Protein AF-A0A966IRT0-F1 (afdb_monomer_lite)

Radius of gyration: 33.24 Å; chains: 1; bounding box: 56×67×76 Å

Structure (mmCIF, N/CA/C/O backbone):
data_AF-A0A966IRT0-F1
#
_entry.id   AF-A0A966IRT0-F1
#
loop_
_atom_site.group_PDB
_atom_site.id
_atom_site.type_symbol
_atom_site.label_atom_id
_atom_site.label_alt_id
_atom_site.label_comp_id
_atom_site.label_asym_id
_atom_site.label_entity_id
_atom_site.label_seq_id
_atom_site.pdbx_PDB_ins_code
_atom_site.Cartn_x
_atom_site.Cartn_y
_atom_site.Cartn_z
_atom_site.occupancy
_atom_site.B_iso_or_equiv
_atom_site.auth_seq_id
_atom_site.auth_comp_id
_atom_site.auth_asym_id
_atom_site.auth_atom_id
_atom_site.pdbx_PDB_model_num
ATOM 1 N N . MET A 1 1 ? 12.323 26.004 -47.958 1.00 37.50 1 MET A N 1
ATOM 2 C CA . MET A 1 1 ? 13.346 26.016 -49.030 1.00 37.50 1 MET A CA 1
ATOM 3 C C . MET A 1 1 ? 14.058 27.358 -48.981 1.00 37.50 1 MET A C 1
ATOM 5 O O . MET A 1 1 ? 13.419 28.366 -49.245 1.00 37.50 1 MET A O 1
ATOM 9 N N . VAL A 1 2 ? 15.330 27.393 -48.577 1.00 47.44 2 VAL A N 1
ATOM 10 C CA . VAL A 1 2 ? 16.131 28.631 -48.581 1.00 47.44 2 VAL A CA 1
ATOM 11 C C . VAL A 1 2 ? 16.588 28.881 -50.020 1.00 47.44 2 VAL A C 1
ATOM 13 O O . VAL A 1 2 ? 17.209 28.005 -50.624 1.00 47.44 2 VAL A O 1
ATOM 16 N N . ARG A 1 3 ? 16.223 30.027 -50.604 1.00 49.53 3 ARG A N 1
ATOM 17 C CA . ARG A 1 3 ? 16.639 30.403 -51.964 1.00 49.53 3 ARG A CA 1
ATOM 18 C C . ARG A 1 3 ? 18.145 30.689 -51.944 1.00 49.53 3 ARG A C 1
ATOM 20 O O . ARG A 1 3 ? 18.577 31.570 -51.214 1.00 49.53 3 ARG A O 1
ATOM 27 N N . LYS A 1 4 ? 18.936 29.944 -52.724 1.00 58.81 4 LYS A N 1
ATOM 28 C CA . LYS A 1 4 ? 20.367 30.225 -52.926 1.00 58.81 4 LYS A CA 1
ATOM 29 C C . LYS A 1 4 ? 20.490 31.476 -53.800 1.00 58.81 4 LYS A C 1
ATOM 31 O O . LYS A 1 4 ? 20.266 31.386 -55.007 1.00 58.81 4 LYS A O 1
ATOM 36 N N . GLN A 1 5 ? 20.780 32.632 -53.210 1.00 61.88 5 GLN A N 1
ATOM 37 C CA . GLN A 1 5 ? 21.198 33.802 -53.982 1.00 61.88 5 GLN A CA 1
ATOM 38 C C . GLN A 1 5 ? 22.624 33.555 -54.490 1.00 61.88 5 GLN A C 1
ATOM 40 O O . GLN A 1 5 ? 23.482 33.087 -53.748 1.00 61.88 5 GLN A O 1
ATOM 45 N N . ARG A 1 6 ? 22.851 33.774 -55.788 1.00 63.75 6 ARG A N 1
ATOM 46 C CA . ARG A 1 6 ? 24.189 33.699 -56.386 1.00 63.75 6 ARG A CA 1
ATOM 47 C C . ARG A 1 6 ? 24.884 35.032 -56.134 1.00 63.75 6 ARG A C 1
ATOM 49 O O . ARG A 1 6 ? 24.258 36.066 -56.356 1.00 63.75 6 ARG A O 1
ATOM 56 N N . LEU A 1 7 ? 26.138 34.998 -55.690 1.00 72.00 7 LEU A N 1
ATOM 57 C CA . LEU A 1 7 ? 26.935 36.214 -55.544 1.00 72.00 7 LEU A CA 1
ATOM 58 C C . LEU A 1 7 ? 27.159 36.877 -56.906 1.00 72.00 7 LEU A C 1
ATOM 60 O O . LEU A 1 7 ? 27.320 36.199 -57.926 1.00 72.00 7 LEU A O 1
ATOM 64 N N . GLY A 1 8 ? 27.136 38.210 -56.913 1.00 77.25 8 GLY A N 1
ATOM 65 C CA . GLY A 1 8 ? 27.490 38.998 -58.084 1.00 77.25 8 GLY A CA 1
ATOM 66 C C . GLY A 1 8 ? 28.974 38.840 -58.417 1.00 77.25 8 GLY A C 1
ATOM 67 O O . GLY A 1 8 ? 29.803 38.617 -57.536 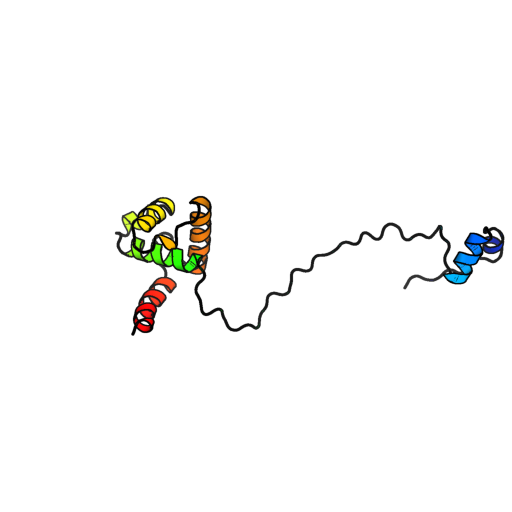1.00 77.25 8 GLY A O 1
ATOM 68 N N . LEU A 1 9 ? 29.324 38.976 -59.699 1.00 76.31 9 LEU A N 1
ATOM 69 C CA . LEU A 1 9 ? 30.706 38.825 -60.175 1.00 76.31 9 LEU A CA 1
ATOM 70 C C . LEU A 1 9 ? 31.676 39.795 -59.476 1.00 76.31 9 LEU A C 1
ATOM 72 O O . LEU A 1 9 ? 32.799 39.416 -59.159 1.00 76.31 9 LEU A O 1
ATOM 76 N N . MET A 1 10 ? 31.232 41.030 -59.224 1.00 79.44 10 MET A N 1
ATOM 77 C CA . MET A 1 10 ? 32.061 42.059 -58.589 1.00 79.44 10 MET A CA 1
ATOM 78 C C . MET A 1 10 ? 32.373 41.705 -57.135 1.00 79.44 10 MET A C 1
ATOM 80 O O . MET A 1 10 ? 33.522 41.805 -56.719 1.00 79.44 10 MET A O 1
ATOM 84 N N . ASP A 1 11 ? 31.380 41.204 -56.401 1.00 75.94 11 ASP A N 1
ATOM 85 C CA . ASP A 1 11 ? 31.546 40.798 -55.005 1.00 75.94 11 ASP A CA 1
ATOM 86 C C . ASP A 1 11 ? 32.477 39.589 -54.885 1.00 75.94 11 ASP A C 1
ATOM 88 O O . ASP A 1 11 ? 33.292 39.528 -53.973 1.00 75.94 11 ASP A O 1
ATOM 92 N N . TYR A 1 12 ? 32.423 38.657 -55.842 1.00 77.12 12 TYR A N 1
ATOM 93 C CA . TYR A 1 12 ? 33.312 37.495 -55.864 1.00 77.12 12 TYR A CA 1
ATOM 94 C C . TYR A 1 12 ? 34.787 37.874 -56.058 1.00 77.12 12 TYR A C 1
ATOM 96 O O . TYR A 1 12 ? 35.667 37.251 -55.471 1.00 77.12 12 TYR A O 1
ATOM 104 N N . LEU A 1 13 ? 35.072 38.897 -56.868 1.00 78.69 13 LEU A N 1
ATOM 105 C CA . LEU A 1 13 ? 36.441 39.367 -57.112 1.00 78.69 13 LEU A CA 1
ATOM 106 C C . LEU A 1 13 ? 37.040 40.122 -55.917 1.00 78.69 13 LEU A C 1
ATOM 108 O O . LEU A 1 13 ? 38.260 40.206 -55.808 1.00 78.69 13 LEU A O 1
ATOM 112 N N . LEU A 1 14 ? 36.191 40.652 -55.034 1.00 82.75 14 LEU A N 1
ATOM 113 C CA . LEU A 1 14 ? 36.587 41.348 -53.807 1.00 82.75 14 LEU A CA 1
ATOM 114 C C . LEU A 1 14 ? 36.900 40.391 -52.642 1.00 82.75 14 LEU A C 1
ATOM 116 O O . LEU A 1 14 ? 37.415 40.837 -51.619 1.00 82.75 14 LEU A O 1
ATOM 120 N N . LEU A 1 15 ? 36.607 39.095 -52.787 1.00 80.88 15 LEU A N 1
ATOM 121 C CA . LEU A 1 15 ? 36.874 38.077 -51.770 1.00 80.88 15 LEU A CA 1
ATOM 122 C C . LEU A 1 15 ? 38.348 37.663 -51.742 1.00 80.88 15 LEU A C 1
ATOM 124 O O . LEU A 1 15 ? 39.017 37.548 -52.779 1.00 80.88 15 LEU A O 1
ATOM 128 N N . SER A 1 16 ? 38.833 37.342 -50.543 1.00 83.50 16 SER A N 1
ATOM 129 C CA . SER A 1 16 ? 40.145 36.714 -50.382 1.00 83.50 16 SER A CA 1
ATOM 130 C C . SER A 1 16 ? 40.196 35.357 -51.102 1.00 83.50 16 SER A C 1
ATOM 132 O O . SER A 1 16 ? 39.168 34.758 -51.426 1.00 83.50 16 SER A O 1
ATOM 134 N N . GLU A 1 17 ? 41.398 34.880 -51.427 1.00 81.12 17 GLU A N 1
ATOM 135 C CA . GLU A 1 17 ? 41.581 33.594 -52.121 1.00 81.12 17 GLU A CA 1
ATOM 136 C C . GLU A 1 17 ? 40.961 32.429 -51.328 1.00 81.12 17 GLU A C 1
ATOM 138 O O . GLU A 1 17 ? 40.218 31.623 -51.881 1.00 81.12 17 GLU A O 1
ATOM 143 N N . GLU A 1 18 ? 41.124 32.447 -50.006 1.00 79.94 18 GLU A N 1
ATOM 144 C CA . GLU A 1 18 ? 40.562 31.453 -49.087 1.00 79.94 18 GLU A CA 1
ATOM 145 C C . GLU A 1 18 ? 39.019 31.465 -49.064 1.00 79.94 18 GLU A C 1
ATOM 147 O O . GLU A 1 18 ? 38.369 30.417 -49.028 1.00 79.94 18 GLU A O 1
ATOM 152 N N . GLU A 1 19 ? 38.400 32.649 -49.122 1.00 78.69 19 GLU A N 1
ATOM 153 C CA . GLU A 1 19 ? 36.938 32.789 -49.155 1.00 78.69 19 GLU A CA 1
ATOM 154 C C . GLU A 1 19 ? 36.343 32.378 -50.504 1.00 78.69 19 GLU A C 1
ATOM 156 O O . GLU A 1 19 ? 35.237 31.829 -50.548 1.00 78.69 19 GLU A O 1
ATOM 161 N N . ARG A 1 20 ? 37.076 32.606 -51.601 1.00 79.69 20 ARG A N 1
ATOM 162 C CA . ARG A 1 20 ? 36.687 32.141 -52.938 1.00 79.69 20 ARG A CA 1
ATOM 163 C C . ARG A 1 20 ? 36.698 30.625 -53.022 1.00 79.69 20 ARG A C 1
ATOM 165 O O . ARG A 1 20 ? 35.718 30.054 -53.502 1.00 79.69 20 ARG A O 1
ATOM 172 N N . ASP A 1 21 ? 37.735 29.983 -52.497 1.00 81.25 21 ASP A N 1
ATOM 173 C CA . ASP A 1 21 ? 37.831 28.523 -52.463 1.00 81.25 21 ASP A CA 1
ATOM 174 C C . ASP A 1 21 ? 36.695 27.907 -51.639 1.00 81.25 21 ASP A C 1
ATOM 176 O O . ASP A 1 21 ? 36.032 26.956 -52.068 1.00 81.25 21 ASP A O 1
ATOM 180 N N . PHE A 1 22 ? 36.386 28.505 -50.486 1.00 78.19 22 PHE A N 1
ATOM 181 C CA . PHE A 1 22 ? 35.264 28.070 -49.660 1.00 78.19 22 PHE A CA 1
ATOM 182 C C . PHE A 1 22 ? 33.909 28.251 -50.367 1.00 78.19 22 PHE A C 1
ATOM 184 O O . PHE A 1 22 ? 33.055 27.353 -50.316 1.00 78.19 22 PHE A O 1
ATOM 191 N N . TYR A 1 23 ? 33.705 29.378 -51.060 1.00 81.25 23 TYR A N 1
ATOM 192 C CA . TYR A 1 23 ? 32.486 29.637 -51.829 1.00 81.25 23 TYR A CA 1
ATOM 193 C C . TYR A 1 23 ? 32.348 28.691 -53.026 1.00 81.25 23 TYR A C 1
ATOM 195 O O . TYR A 1 23 ? 31.254 28.189 -53.279 1.00 81.25 23 TYR A O 1
ATOM 203 N N . ALA A 1 24 ? 33.436 28.388 -53.734 1.00 79.56 24 ALA A N 1
ATOM 204 C CA . ALA A 1 24 ? 33.432 27.436 -54.841 1.00 79.56 24 ALA A CA 1
ATOM 205 C C . ALA A 1 24 ? 33.046 26.021 -54.377 1.00 79.56 24 ALA A C 1
ATOM 207 O O . ALA A 1 24 ? 32.298 25.326 -55.066 1.00 79.56 24 ALA A O 1
ATOM 208 N N . LEU A 1 25 ? 33.501 25.617 -53.186 1.00 79.50 25 LEU A N 1
ATOM 209 C CA . LEU A 1 25 ? 33.235 24.289 -52.634 1.00 79.50 25 LEU A CA 1
ATOM 210 C C . LEU A 1 25 ? 31.822 24.149 -52.039 1.00 79.50 25 LEU A C 1
ATOM 212 O O . LEU A 1 25 ? 31.175 23.115 -52.206 1.00 79.50 25 LEU A O 1
ATOM 216 N N . THR A 1 26 ? 31.331 25.169 -51.328 1.00 75.94 26 THR A N 1
ATOM 217 C CA . THR A 1 26 ? 30.083 25.081 -50.540 1.00 75.94 26 THR A CA 1
ATOM 218 C C . THR A 1 26 ? 28.913 25.879 -51.127 1.00 75.94 26 THR A C 1
ATOM 220 O O . THR A 1 26 ? 27.748 25.632 -50.792 1.00 75.94 26 THR A O 1
ATOM 223 N N . GLY A 1 27 ? 29.201 26.827 -52.022 1.00 72.50 27 GLY A N 1
ATOM 224 C CA . GLY A 1 27 ? 28.247 27.787 -52.574 1.00 72.50 27 GLY A CA 1
ATOM 225 C C . GLY A 1 27 ? 27.769 28.842 -51.572 1.00 72.50 27 GLY A C 1
ATOM 226 O O . GLY A 1 27 ? 26.681 29.385 -51.777 1.00 72.50 27 GLY A O 1
ATOM 227 N N . ARG A 1 28 ? 28.506 29.073 -50.472 1.00 70.75 28 ARG A N 1
ATOM 228 C CA . ARG A 1 28 ? 28.177 30.022 -49.387 1.00 70.75 28 ARG A CA 1
ATOM 229 C C . ARG A 1 28 ? 29.427 30.698 -48.831 1.00 70.75 28 ARG A C 1
ATOM 231 O O . ARG A 1 28 ? 30.513 30.138 -48.933 1.00 70.75 28 ARG A O 1
ATOM 238 N N . LEU A 1 29 ? 29.275 31.892 -48.262 1.00 74.62 29 LEU A N 1
ATOM 239 C CA . LEU A 1 29 ? 30.384 32.622 -47.641 1.00 74.62 29 LEU A CA 1
ATOM 240 C C . LEU A 1 29 ? 30.574 32.216 -46.170 1.00 74.62 29 LEU A C 1
ATOM 242 O O . LEU A 1 29 ? 29.582 31.976 -45.480 1.00 74.62 29 LEU A O 1
ATOM 246 N N . PRO A 1 30 ? 31.812 32.209 -45.638 1.00 64.44 30 PRO A N 1
ATOM 247 C CA . PRO A 1 30 ? 32.067 31.938 -44.218 1.00 64.44 30 PRO A CA 1
ATOM 248 C C . PRO A 1 30 ? 31.406 32.928 -43.244 1.00 64.44 30 PRO A C 1
ATOM 250 O O . PRO A 1 30 ? 31.266 32.620 -42.056 1.00 64.44 30 PRO A O 1
ATOM 253 N N . SER A 1 31 ? 31.019 34.118 -43.721 1.00 64.69 31 SER A N 1
ATOM 254 C CA . SER A 1 31 ? 30.285 35.127 -42.946 1.00 64.69 31 SER A CA 1
ATOM 255 C C . SER A 1 31 ? 28.792 34.808 -42.804 1.00 64.69 31 SER A C 1
ATOM 257 O O . SER A 1 31 ? 28.179 35.226 -41.825 1.00 64.69 31 SER A O 1
ATOM 259 N N . GLU A 1 32 ? 28.218 33.996 -43.699 1.00 64.19 32 GLU A N 1
ATOM 260 C CA . GLU A 1 32 ? 26.835 33.500 -43.637 1.00 64.19 32 GLU A CA 1
ATOM 261 C C . GLU A 1 32 ? 26.718 32.297 -42.687 1.00 64.19 32 GLU A C 1
ATOM 263 O O . GLU A 1 32 ? 26.145 31.250 -43.020 1.00 64.19 32 GLU A O 1
ATOM 268 N N . ARG A 1 33 ? 27.307 32.397 -41.492 1.00 60.56 33 ARG A N 1
ATOM 269 C CA . ARG A 1 33 ? 27.120 31.349 -40.488 1.00 60.56 33 ARG A CA 1
ATOM 270 C C . ARG A 1 33 ? 25.639 31.320 -40.114 1.00 60.56 33 ARG A C 1
ATOM 272 O O . ARG A 1 33 ? 25.065 32.381 -39.871 1.00 60.56 33 ARG A O 1
ATOM 279 N N . PRO A 1 34 ? 25.002 30.143 -40.042 1.00 57.28 34 PRO A N 1
ATOM 280 C CA . PRO A 1 34 ? 23.704 30.064 -39.402 1.00 57.28 34 PRO A CA 1
ATOM 281 C C . PRO A 1 34 ? 23.886 30.500 -37.945 1.00 57.28 34 PRO A C 1
ATOM 283 O O . PRO A 1 34 ? 24.695 29.912 -37.226 1.00 57.28 34 PRO A O 1
ATOM 286 N N . GLU A 1 35 ? 23.167 31.549 -37.544 1.00 57.31 35 GLU A N 1
ATOM 287 C CA . GLU A 1 35 ? 22.977 31.907 -36.140 1.00 57.31 35 GLU A CA 1
ATOM 288 C C . GLU A 1 35 ? 22.659 30.635 -35.350 1.00 57.31 35 GLU A C 1
ATOM 290 O O . GLU A 1 35 ? 21.854 29.812 -35.797 1.00 57.31 35 GLU A O 1
ATOM 295 N N . ASP A 1 36 ? 23.369 30.473 -34.234 1.00 53.72 36 ASP A N 1
ATOM 296 C CA . ASP A 1 36 ? 23.328 29.367 -33.285 1.00 53.72 36 ASP A CA 1
ATOM 297 C C . ASP A 1 36 ? 22.142 28.423 -33.485 1.00 53.72 36 ASP A C 1
ATOM 299 O O . ASP A 1 36 ? 21.007 28.710 -33.090 1.00 53.72 36 ASP A O 1
ATOM 303 N N . VAL A 1 37 ? 22.414 27.248 -34.058 1.00 56.22 37 VAL A N 1
ATOM 304 C CA . VAL A 1 37 ? 21.478 26.130 -33.984 1.00 56.22 37 VAL A CA 1
ATOM 305 C C . VAL A 1 37 ? 21.365 25.772 -32.504 1.00 56.22 37 VAL A C 1
ATOM 307 O O . VAL A 1 37 ? 22.116 24.950 -31.983 1.00 56.22 37 VAL A O 1
ATOM 310 N N . LYS A 1 38 ? 20.428 26.413 -31.798 1.00 51.84 38 LYS A N 1
ATOM 311 C CA . LYS A 1 38 ? 19.921 25.947 -30.514 1.00 51.84 38 LYS A CA 1
ATOM 312 C C . LYS A 1 38 ? 19.322 24.581 -30.791 1.00 51.84 38 LYS A C 1
ATOM 314 O O . LYS A 1 38 ? 18.182 24.460 -31.231 1.00 51.84 38 LYS A O 1
ATOM 319 N N . ILE A 1 39 ? 20.124 23.543 -30.586 1.00 57.84 39 ILE A N 1
ATOM 320 C CA . ILE A 1 39 ? 19.647 22.170 -30.560 1.00 57.84 39 ILE A CA 1
ATOM 321 C C . ILE A 1 39 ? 18.779 22.080 -29.305 1.00 57.84 39 ILE A C 1
ATOM 323 O O . ILE A 1 39 ? 19.238 21.711 -28.224 1.00 57.84 39 ILE A O 1
ATOM 327 N N . GLU A 1 40 ? 17.513 22.467 -29.424 1.00 58.56 40 GLU A N 1
ATOM 328 C CA . GLU A 1 40 ? 16.504 22.114 -28.443 1.00 58.56 40 GLU A CA 1
ATOM 329 C C . GLU A 1 40 ? 16.315 20.602 -28.547 1.00 58.56 40 GLU A C 1
ATOM 331 O O . GLU A 1 40 ? 15.518 20.092 -29.336 1.00 58.56 40 GLU A O 1
ATOM 336 N N . VAL A 1 41 ? 17.111 19.865 -27.765 1.00 57.47 41 VAL A N 1
ATOM 337 C CA . VAL A 1 41 ? 16.930 18.432 -27.539 1.00 57.47 41 VAL A CA 1
ATOM 338 C C . VAL A 1 41 ? 15.607 18.269 -26.800 1.00 57.47 41 VAL A C 1
ATOM 340 O O . VAL A 1 41 ? 15.543 18.155 -25.574 1.00 57.47 41 VAL A O 1
ATOM 343 N N . THR A 1 42 ? 14.516 18.280 -27.556 1.00 59.25 42 THR A N 1
ATOM 344 C CA . THR A 1 42 ? 13.205 17.872 -27.082 1.00 59.25 42 THR A CA 1
ATOM 345 C C . THR A 1 42 ? 13.306 16.387 -26.763 1.00 59.25 42 THR A C 1
ATOM 347 O O . THR A 1 42 ? 13.222 15.516 -27.624 1.00 59.25 42 THR A O 1
ATOM 350 N N . ARG A 1 43 ? 13.557 16.077 -25.486 1.00 58.50 43 ARG A N 1
ATOM 351 C CA . ARG A 1 43 ? 13.496 14.711 -24.963 1.00 58.50 43 ARG A CA 1
ATOM 352 C C . ARG A 1 43 ? 12.057 14.225 -25.111 1.00 58.50 43 ARG A C 1
ATOM 354 O O . ARG A 1 43 ? 11.236 14.408 -24.211 1.00 58.50 43 ARG A O 1
ATOM 361 N N . THR A 1 44 ? 11.730 13.620 -26.247 1.00 62.53 44 THR A N 1
ATOM 362 C CA . THR A 1 44 ? 10.461 12.922 -26.427 1.00 62.53 44 THR A CA 1
ATOM 363 C C . THR A 1 44 ? 10.402 11.809 -25.389 1.00 62.53 44 THR A C 1
ATOM 365 O O . THR A 1 44 ? 11.235 10.900 -25.394 1.00 62.53 44 THR A O 1
ATOM 368 N N . LYS A 1 45 ? 9.448 11.899 -24.454 1.00 63.38 45 LYS A N 1
ATOM 369 C CA . LYS A 1 45 ? 9.176 10.819 -23.498 1.00 63.38 45 LYS A CA 1
ATOM 370 C C . LYS A 1 45 ? 8.934 9.530 -24.296 1.00 63.38 45 LYS A C 1
ATOM 372 O O . LYS A 1 45 ? 8.188 9.583 -25.276 1.00 63.38 45 LYS A O 1
ATOM 377 N N . PRO A 1 46 ? 9.533 8.391 -23.907 1.00 64.00 46 PRO A N 1
ATOM 378 C CA . PRO A 1 46 ? 9.322 7.144 -24.624 1.00 64.00 46 PRO A CA 1
ATOM 379 C C . PRO A 1 46 ? 7.824 6.802 -24.650 1.00 64.00 46 PRO A C 1
ATOM 381 O O . PRO A 1 46 ? 7.125 7.043 -23.658 1.00 64.00 46 PRO A O 1
ATOM 384 N N . PRO A 1 47 ? 7.311 6.254 -25.766 1.00 65.75 47 PRO A N 1
ATOM 385 C CA . PRO A 1 47 ? 5.911 5.880 -25.874 1.00 65.75 47 PRO A CA 1
ATOM 386 C C . PRO A 1 47 ? 5.556 4.857 -24.790 1.00 65.75 47 PRO A C 1
ATOM 388 O O . PRO A 1 47 ? 6.256 3.863 -24.584 1.00 65.75 47 PRO A O 1
ATOM 391 N N . ASN A 1 48 ? 4.452 5.111 -24.083 1.00 62.56 48 ASN A N 1
ATOM 392 C CA . ASN A 1 48 ? 3.904 4.182 -23.099 1.00 62.56 48 ASN A CA 1
ATOM 393 C C . ASN A 1 48 ? 3.630 2.840 -23.796 1.00 62.56 48 ASN A C 1
ATOM 395 O O . ASN A 1 48 ? 2.851 2.789 -24.749 1.00 62.56 48 ASN A O 1
ATOM 399 N N . LYS A 1 49 ? 4.276 1.758 -23.344 1.00 61.38 49 LYS A N 1
ATOM 400 C CA . LYS A 1 49 ? 4.118 0.413 -23.917 1.00 61.38 49 LYS A CA 1
ATOM 401 C C . LYS A 1 49 ? 2.667 -0.053 -23.731 1.00 61.38 49 LYS A C 1
ATOM 403 O O . LYS A 1 49 ? 2.310 -0.544 -22.667 1.00 61.38 49 LYS A O 1
ATOM 408 N N . LYS A 1 50 ? 1.830 0.099 -24.764 1.00 60.78 50 LYS A N 1
ATOM 409 C CA . LYS A 1 50 ? 0.410 -0.310 -24.762 1.00 60.78 50 LYS A CA 1
ATOM 410 C C . LYS A 1 50 ? 0.179 -1.803 -25.062 1.00 60.78 50 LYS A C 1
ATOM 412 O O . LYS A 1 50 ? -0.968 -2.220 -25.137 1.00 60.78 50 LYS A O 1
ATOM 417 N N . GLY A 1 51 ? 1.232 -2.608 -25.234 1.00 55.28 51 GLY A N 1
ATOM 418 C CA . GLY A 1 51 ? 1.118 -3.971 -25.776 1.00 55.28 51 GLY A CA 1
ATOM 419 C C . GLY A 1 51 ? 2.032 -5.003 -25.118 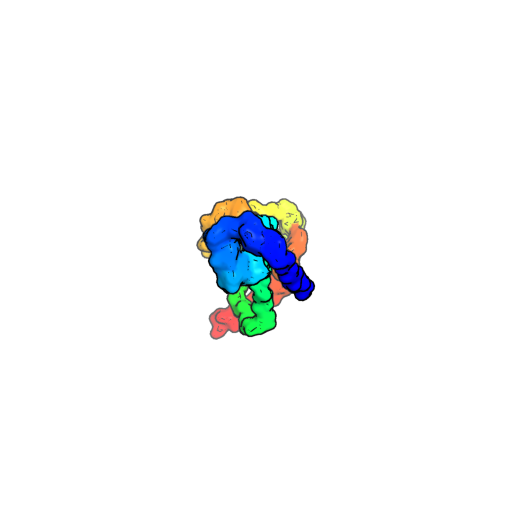1.00 55.28 51 GLY A C 1
ATOM 420 O O . GLY A 1 51 ? 2.752 -5.708 -25.813 1.00 55.28 51 GLY A O 1
ATOM 421 N N . GLY A 1 52 ? 2.043 -5.074 -23.786 1.00 68.81 52 GLY A N 1
ATOM 422 C CA . GLY A 1 52 ? 2.689 -6.162 -23.044 1.00 68.81 52 GLY A CA 1
ATOM 423 C C . GLY A 1 52 ? 1.661 -6.988 -22.272 1.00 68.81 52 GLY A C 1
ATOM 424 O O . GLY A 1 52 ? 0.606 -6.471 -21.904 1.00 68.81 52 GLY A O 1
ATOM 425 N N . ARG A 1 53 ? 1.974 -8.260 -21.988 1.00 58.50 53 ARG A N 1
ATOM 426 C CA . ARG A 1 53 ? 1.179 -9.085 -21.063 1.00 58.50 53 ARG A CA 1
ATOM 427 C C . ARG A 1 53 ? 1.018 -8.316 -19.742 1.00 58.50 53 ARG A C 1
ATOM 429 O O . ARG A 1 53 ? 2.038 -7.894 -19.191 1.00 58.50 53 ARG A O 1
ATOM 436 N N . PRO A 1 54 ? -0.210 -8.135 -19.222 1.00 63.19 54 PRO A N 1
ATOM 437 C CA . PRO A 1 54 ? -0.417 -7.429 -17.967 1.00 63.19 54 PRO A CA 1
ATOM 438 C C . PRO A 1 54 ? 0.416 -8.076 -16.861 1.00 63.19 54 PRO A C 1
ATOM 440 O O . PRO A 1 54 ? 0.528 -9.304 -16.766 1.00 63.19 54 PRO A O 1
ATOM 443 N N . HIS A 1 55 ? 1.059 -7.230 -16.063 1.00 60.97 55 HIS A N 1
ATOM 444 C CA . HIS A 1 55 ? 1.972 -7.669 -15.023 1.00 60.97 55 HIS A CA 1
ATOM 445 C C . HIS A 1 55 ? 1.185 -8.458 -13.969 1.00 60.97 55 HIS A C 1
ATOM 447 O O . HIS A 1 55 ? 0.399 -7.889 -13.222 1.00 60.97 55 HIS A O 1
ATOM 453 N N . LYS A 1 56 ? 1.383 -9.782 -13.915 1.00 64.94 56 LYS A N 1
ATOM 454 C CA . LYS A 1 56 ? 0.645 -10.675 -13.001 1.00 64.94 56 LYS A CA 1
ATOM 455 C C . LYS A 1 56 ? 0.997 -10.484 -11.522 1.00 64.94 56 LYS A C 1
ATOM 457 O O . LYS A 1 56 ? 0.313 -11.027 -10.665 1.00 64.94 56 LYS A O 1
ATOM 462 N N . LYS A 1 57 ? 2.098 -9.794 -11.211 1.00 71.38 57 LYS A N 1
ATOM 463 C CA . LYS A 1 57 ? 2.570 -9.626 -9.831 1.00 71.38 57 LYS A CA 1
ATOM 464 C C . LYS A 1 57 ? 2.170 -8.253 -9.301 1.00 71.38 57 LYS A C 1
ATOM 466 O O . LYS A 1 57 ? 2.460 -7.244 -9.941 1.00 71.38 57 LYS A O 1
ATOM 471 N N . TYR A 1 58 ? 1.577 -8.228 -8.113 1.00 79.50 58 TYR A N 1
ATOM 472 C CA . TYR A 1 58 ? 1.301 -6.990 -7.392 1.00 79.50 58 TYR A CA 1
ATOM 473 C C . TYR A 1 58 ? 2.598 -6.255 -7.057 1.00 79.50 58 TYR A C 1
ATOM 475 O O . TYR A 1 58 ? 3.598 -6.866 -6.655 1.00 79.50 58 TYR A O 1
ATOM 483 N N . HIS A 1 59 ? 2.583 -4.935 -7.212 1.00 85.62 59 HIS A N 1
ATOM 484 C CA . HIS A 1 59 ? 3.716 -4.092 -6.857 1.00 85.62 59 HIS A CA 1
ATOM 485 C C . HIS A 1 59 ? 3.938 -4.114 -5.334 1.00 85.62 59 HIS A C 1
ATOM 487 O O . HIS A 1 59 ? 3.001 -4.290 -4.553 1.00 85.62 59 HIS A O 1
ATOM 493 N N . ILE A 1 60 ? 5.170 -3.881 -4.867 1.00 85.25 60 ILE A N 1
ATOM 494 C CA . ILE A 1 60 ? 5.486 -3.907 -3.424 1.00 85.25 60 ILE A CA 1
ATOM 495 C C . ILE A 1 60 ? 4.614 -2.940 -2.606 1.00 85.25 60 ILE A C 1
ATOM 497 O O . ILE A 1 60 ? 4.230 -3.247 -1.481 1.00 85.25 60 ILE A O 1
ATOM 501 N N . ASN A 1 61 ? 4.239 -1.802 -3.198 1.00 88.81 61 ASN A N 1
ATOM 502 C CA . ASN A 1 61 ? 3.331 -0.825 -2.589 1.00 88.81 61 ASN A CA 1
ATOM 503 C C . ASN A 1 61 ? 1.942 -1.417 -2.326 1.00 88.81 61 ASN A C 1
ATOM 505 O O . ASN A 1 61 ? 1.390 -1.213 -1.252 1.00 88.81 61 ASN A O 1
ATOM 509 N N . GLU A 1 62 ? 1.388 -2.153 -3.290 1.00 87.94 62 GLU A N 1
ATOM 510 C CA . GLU A 1 62 ? 0.075 -2.795 -3.165 1.00 87.94 62 GLU A CA 1
ATOM 511 C C . GLU A 1 62 ? 0.126 -3.884 -2.097 1.00 87.94 62 GLU A C 1
ATOM 513 O O . GLU A 1 62 ? -0.724 -3.919 -1.216 1.00 87.94 62 GLU A O 1
ATOM 518 N N . ARG A 1 63 ? 1.187 -4.701 -2.099 1.00 87.44 63 ARG A N 1
ATOM 519 C CA . ARG A 1 63 ? 1.398 -5.744 -1.085 1.00 87.44 63 ARG A CA 1
ATOM 520 C C . ARG A 1 63 ? 1.476 -5.170 0.329 1.00 87.44 63 ARG A C 1
ATOM 522 O O . ARG A 1 63 ? 0.802 -5.665 1.223 1.00 87.44 63 ARG A O 1
ATOM 529 N N . ARG A 1 64 ? 2.261 -4.105 0.527 1.00 89.06 64 ARG A N 1
ATOM 530 C CA . ARG A 1 64 ? 2.364 -3.402 1.820 1.00 89.06 64 ARG A CA 1
ATOM 531 C C . ARG A 1 64 ? 1.000 -2.910 2.287 1.00 89.06 64 ARG A C 1
ATOM 533 O O . ARG A 1 64 ? 0.623 -3.131 3.431 1.00 89.06 64 ARG A O 1
ATOM 540 N N . VAL A 1 65 ? 0.258 -2.260 1.397 1.00 92.31 65 VAL A N 1
ATOM 541 C CA . VAL A 1 65 ? -1.058 -1.708 1.722 1.00 92.31 65 VAL A CA 1
ATOM 542 C C . VAL A 1 65 ? -2.081 -2.804 2.009 1.00 92.31 65 VAL A C 1
ATOM 544 O O . VAL A 1 65 ? -2.886 -2.635 2.918 1.00 92.31 65 VAL A O 1
ATOM 547 N N . TYR A 1 66 ? -2.016 -3.934 1.309 1.00 89.56 66 TYR A N 1
ATOM 548 C CA . TYR A 1 66 ? -2.846 -5.098 1.597 1.00 89.56 66 TYR A CA 1
ATOM 549 C C . TYR A 1 66 ? -2.580 -5.665 3.002 1.00 89.56 66 TYR A C 1
ATOM 551 O O . TYR A 1 66 ? -3.524 -5.916 3.744 1.00 89.56 66 TYR A O 1
ATOM 559 N N . CYS A 1 67 ? -1.315 -5.776 3.427 1.00 88.94 67 CYS A N 1
ATOM 560 C CA . CYS A 1 67 ? -0.989 -6.172 4.804 1.00 88.94 67 CYS A CA 1
ATOM 561 C C . CYS A 1 67 ? -1.569 -5.195 5.838 1.00 88.94 67 CYS A C 1
ATOM 563 O O . CYS A 1 67 ? -2.145 -5.620 6.834 1.00 88.94 67 CYS A O 1
ATOM 565 N N . LEU A 1 68 ? -1.466 -3.884 5.588 1.00 90.44 68 LEU A N 1
ATOM 566 C CA . LEU A 1 68 ? -2.064 -2.881 6.477 1.00 90.44 68 LEU A CA 1
ATOM 567 C C . LEU A 1 68 ? -3.592 -2.945 6.485 1.00 90.44 68 LEU A C 1
ATOM 569 O O . LEU A 1 68 ? -4.207 -2.700 7.516 1.00 90.44 68 LEU A O 1
ATOM 573 N N . TRP A 1 69 ? -4.202 -3.277 5.349 1.00 91.50 69 TRP A N 1
ATOM 574 C CA . TRP A 1 69 ? -5.640 -3.472 5.241 1.00 91.50 69 TRP A CA 1
ATOM 575 C C . TRP A 1 69 ? -6.116 -4.675 6.062 1.00 91.50 69 TRP A C 1
ATOM 577 O O . TRP A 1 69 ? -7.132 -4.557 6.740 1.00 91.50 69 TRP A O 1
ATOM 587 N N . LEU A 1 70 ? -5.368 -5.785 6.070 1.00 88.31 70 LEU A N 1
ATOM 588 C CA . LEU A 1 70 ? -5.669 -6.941 6.923 1.00 88.31 70 LEU A CA 1
ATOM 589 C C . LEU A 1 70 ? -5.682 -6.556 8.406 1.00 88.31 70 LEU A C 1
ATOM 591 O O . LEU A 1 70 ? -6.657 -6.842 9.091 1.00 88.31 70 LEU A O 1
ATOM 595 N N . ILE A 1 71 ? -4.663 -5.822 8.866 1.00 88.94 71 ILE A N 1
ATOM 596 C CA . ILE A 1 71 ? -4.611 -5.308 10.245 1.00 88.94 71 ILE A CA 1
ATOM 597 C C . ILE A 1 71 ? -5.799 -4.379 10.520 1.00 88.94 71 ILE A C 1
ATOM 599 O O . ILE A 1 71 ? -6.475 -4.490 11.536 1.00 88.94 71 ILE A O 1
ATOM 603 N N . ALA A 1 72 ? -6.068 -3.443 9.607 1.00 88.94 72 ALA A N 1
ATOM 604 C CA . ALA A 1 72 ? -7.140 -2.472 9.785 1.00 88.94 72 ALA A CA 1
ATOM 605 C C . ALA A 1 72 ? -8.531 -3.129 9.816 1.00 88.94 72 ALA A C 1
ATOM 607 O O . ALA A 1 72 ? -9.422 -2.613 10.486 1.00 88.94 72 ALA A O 1
ATOM 608 N N . LYS A 1 73 ? -8.725 -4.257 9.121 1.00 87.88 73 LYS A N 1
ATOM 609 C CA . LYS A 1 73 ? -9.992 -5.001 9.086 1.00 87.88 73 LYS A CA 1
ATOM 610 C C . LYS A 1 73 ? -10.369 -5.585 10.452 1.00 87.88 73 LYS A C 1
ATOM 612 O O . LYS A 1 73 ? -11.556 -5.654 10.754 1.00 87.88 73 LYS A O 1
ATOM 617 N N . GLU A 1 74 ? -9.385 -5.963 11.264 1.00 86.81 74 GLU A N 1
ATOM 618 C CA . GLU A 1 74 ? -9.597 -6.499 12.619 1.00 86.81 74 GLU A CA 1
ATOM 619 C C . GLU A 1 74 ? -10.009 -5.416 13.629 1.00 86.81 74 GLU A C 1
ATOM 621 O O . GLU A 1 74 ? -10.559 -5.718 14.685 1.00 86.81 74 GLU A O 1
ATOM 626 N N . LEU A 1 75 ? -9.781 -4.142 13.303 1.00 86.75 75 LEU A N 1
ATOM 627 C CA . LEU A 1 75 ? -10.107 -3.019 14.174 1.00 86.75 75 LEU A CA 1
ATOM 628 C C . LEU A 1 75 ? -11.578 -2.574 14.024 1.00 86.75 75 LEU A C 1
ATOM 630 O O . LEU A 1 75 ? -12.145 -2.629 12.924 1.00 86.75 75 LEU A O 1
ATOM 634 N N . PRO A 1 76 ? -12.208 -2.048 15.091 1.00 88.12 76 PRO A N 1
ATOM 635 C CA . PRO A 1 76 ? -13.540 -1.451 15.010 1.00 88.12 76 PRO A CA 1
ATOM 636 C C . PRO A 1 76 ? -13.538 -0.168 14.162 1.00 88.12 76 PRO A C 1
ATOM 638 O O . PRO A 1 76 ? -12.549 0.570 14.113 1.00 88.12 76 PRO A O 1
ATOM 641 N N . GLU A 1 77 ? -14.655 0.114 13.489 1.00 84.31 77 GLU A N 1
ATOM 642 C CA . GLU A 1 77 ? -14.770 1.177 12.475 1.00 84.31 77 GLU A CA 1
ATOM 643 C C . GLU A 1 77 ? -14.417 2.577 13.008 1.00 84.31 77 GLU A C 1
ATOM 645 O O . GLU A 1 77 ? -13.714 3.344 12.343 1.00 84.31 77 GLU A O 1
ATOM 650 N N . GLU A 1 78 ? -14.790 2.873 14.256 1.00 83.50 78 GLU A N 1
ATOM 651 C CA . GLU A 1 78 ? -14.471 4.139 14.929 1.00 83.50 78 GLU A CA 1
ATOM 652 C C . GLU A 1 78 ? -12.962 4.393 15.047 1.00 83.50 78 GLU A C 1
ATOM 654 O O . GLU A 1 78 ? -12.492 5.533 14.962 1.00 83.50 78 GLU A O 1
ATOM 659 N N . THR A 1 79 ? -12.186 3.322 15.225 1.00 84.62 79 THR A N 1
ATOM 660 C CA . THR A 1 79 ? -10.726 3.399 15.341 1.00 84.62 79 THR A CA 1
ATOM 661 C C . THR A 1 79 ? -10.050 3.418 13.973 1.00 84.62 79 THR A C 1
ATOM 663 O O . THR A 1 79 ? -9.050 4.118 13.803 1.00 84.62 79 THR A O 1
ATOM 666 N N . ARG A 1 80 ? -10.633 2.753 12.962 1.00 85.75 80 ARG A N 1
ATOM 667 C CA . ARG A 1 80 ? -10.123 2.755 11.579 1.00 85.75 80 ARG A CA 1
ATOM 668 C C . ARG A 1 80 ? -10.081 4.146 10.964 1.00 85.75 80 ARG A C 1
ATOM 670 O O . ARG A 1 80 ? -9.125 4.462 10.263 1.00 85.75 80 ARG A O 1
ATOM 677 N N . ALA A 1 81 ? -11.083 4.982 11.222 1.00 83.00 81 ALA A N 1
ATOM 678 C CA . ALA A 1 81 ? -11.114 6.340 10.677 1.00 83.00 81 ALA A CA 1
ATOM 679 C C . ALA A 1 81 ? -10.035 7.253 11.289 1.00 83.00 81 ALA A C 1
ATOM 681 O O . ALA A 1 81 ? -9.545 8.171 10.632 1.00 83.00 81 ALA A O 1
ATOM 682 N N . LYS A 1 82 ? -9.662 7.003 12.550 1.00 87.56 82 LYS A N 1
ATOM 683 C CA . LYS A 1 82 ? -8.724 7.834 13.323 1.00 87.56 82 LYS A CA 1
ATOM 684 C C . LYS A 1 82 ? -7.274 7.362 13.219 1.00 87.56 82 LYS A C 1
ATOM 686 O O . LYS A 1 82 ? -6.364 8.082 13.633 1.00 87.56 82 LYS A O 1
ATOM 691 N N . ILE A 1 83 ? -7.035 6.156 12.705 1.00 88.19 83 ILE A N 1
ATOM 692 C CA . ILE A 1 83 ? -5.692 5.587 12.663 1.00 88.19 83 ILE A CA 1
ATOM 693 C C . ILE A 1 83 ? -4.851 6.236 11.560 1.00 88.19 83 ILE A C 1
ATOM 695 O O . ILE A 1 83 ? -5.235 6.321 10.391 1.00 88.19 83 ILE A O 1
ATOM 699 N N . THR A 1 84 ? -3.662 6.699 11.935 1.00 88.19 84 THR A N 1
ATOM 700 C CA . THR A 1 84 ? -2.699 7.252 10.984 1.00 88.19 84 THR A CA 1
ATOM 701 C C . THR A 1 84 ? -1.915 6.130 10.311 1.00 88.19 84 THR A C 1
ATOM 703 O O . THR A 1 84 ? -1.708 5.059 10.884 1.00 88.19 84 THR A O 1
ATOM 706 N N . ASN A 1 85 ? -1.419 6.386 9.094 1.00 88.12 85 ASN A N 1
ATOM 707 C CA . ASN A 1 85 ? -0.547 5.435 8.392 1.00 88.12 85 ASN A CA 1
ATOM 708 C C . ASN A 1 85 ? 0.660 5.043 9.259 1.00 88.12 85 ASN A C 1
ATOM 710 O O . ASN A 1 85 ? 1.043 3.882 9.282 1.00 88.12 85 ASN A O 1
ATOM 714 N N . ARG A 1 86 ? 1.204 6.004 10.012 1.00 88.94 86 ARG A N 1
ATOM 715 C CA . ARG A 1 86 ? 2.321 5.820 10.938 1.00 88.94 86 ARG A CA 1
ATOM 716 C C . ARG A 1 86 ? 2.061 4.739 11.989 1.00 88.94 86 ARG A C 1
ATOM 718 O O . ARG A 1 86 ? 2.840 3.797 12.071 1.00 88.94 86 ARG A O 1
ATOM 725 N N . LYS A 1 87 ? 0.937 4.818 12.711 1.00 89.81 87 LYS A N 1
ATOM 726 C CA . LYS A 1 87 ? 0.568 3.808 13.720 1.00 89.81 87 LYS A CA 1
ATOM 727 C C . LYS A 1 87 ? 0.393 2.418 13.109 1.00 89.81 87 LYS A C 1
ATOM 729 O O . LYS A 1 87 ? 0.809 1.423 13.686 1.00 89.81 87 LYS A O 1
ATOM 734 N N . LEU A 1 88 ? -0.192 2.343 11.915 1.00 88.81 88 LEU A N 1
ATOM 735 C CA . LEU A 1 88 ? -0.356 1.070 11.211 1.00 88.81 88 LEU A CA 1
ATOM 736 C C . LEU A 1 88 ? 0.977 0.456 10.771 1.00 88.81 88 LEU A C 1
ATOM 738 O O . LEU A 1 88 ? 1.126 -0.760 10.827 1.00 88.81 88 LEU A O 1
ATOM 742 N N . ILE A 1 89 ? 1.950 1.274 10.362 1.00 89.31 89 ILE A N 1
ATOM 743 C CA . ILE A 1 89 ? 3.306 0.803 10.047 1.00 89.31 89 ILE A CA 1
ATOM 744 C C . ILE A 1 89 ? 3.984 0.248 11.303 1.00 89.31 89 ILE A C 1
ATOM 746 O O . ILE A 1 89 ? 4.594 -0.813 11.236 1.00 89.31 89 ILE A O 1
ATOM 750 N N . GLU A 1 90 ? 3.848 0.926 12.446 1.00 89.38 90 GLU A N 1
ATOM 751 C CA . GLU A 1 90 ? 4.412 0.473 13.726 1.00 89.38 90 GLU A CA 1
ATOM 752 C C . GLU A 1 90 ? 3.861 -0.905 14.127 1.00 89.38 90 GLU A C 1
ATOM 754 O O . GLU A 1 90 ? 4.635 -1.806 14.445 1.00 89.38 90 GLU A O 1
ATOM 759 N N . ILE A 1 91 ? 2.546 -1.114 13.999 1.00 86.88 91 ILE A N 1
ATOM 760 C CA . ILE A 1 91 ? 1.917 -2.429 14.212 1.00 86.88 91 ILE A CA 1
ATOM 761 C C . ILE A 1 91 ? 2.415 -3.449 13.175 1.00 86.88 91 ILE A C 1
ATOM 763 O O . ILE A 1 91 ? 2.639 -4.615 13.482 1.00 86.88 91 ILE A O 1
ATOM 767 N N . ALA A 1 92 ? 2.638 -3.033 11.930 1.00 86.69 92 ALA A N 1
ATOM 768 C CA . ALA A 1 92 ? 3.106 -3.943 10.893 1.00 86.69 92 ALA A CA 1
ATOM 769 C C . ALA A 1 92 ? 4.542 -4.450 11.100 1.00 86.69 92 ALA A C 1
ATOM 771 O O . ALA A 1 92 ? 4.891 -5.513 10.582 1.00 86.69 92 ALA A O 1
ATOM 772 N N . HIS A 1 93 ? 5.369 -3.730 11.860 1.00 85.06 93 HIS A N 1
ATOM 773 C CA . HIS A 1 93 ? 6.716 -4.175 12.215 1.00 85.06 93 HIS A CA 1
ATOM 774 C C . HIS A 1 93 ? 6.732 -5.324 13.229 1.00 85.06 93 HIS A C 1
ATOM 776 O O . HIS A 1 93 ? 7.675 -6.117 13.210 1.00 85.06 93 HIS A O 1
ATOM 782 N N . THR A 1 94 ? 5.715 -5.431 14.090 1.00 83.31 94 THR A N 1
ATOM 783 C CA . THR A 1 94 ? 5.611 -6.504 15.097 1.00 83.31 94 THR A CA 1
ATOM 784 C C . THR A 1 94 ? 5.023 -7.796 14.525 1.00 83.31 94 THR A C 1
ATOM 786 O O . THR A 1 94 ? 5.142 -8.861 15.123 1.00 83.31 94 THR A O 1
ATOM 789 N N . MET A 1 95 ? 4.430 -7.711 13.338 1.00 80.50 95 MET A N 1
ATOM 790 C CA . MET A 1 95 ? 3.783 -8.804 12.623 1.00 80.50 95 MET A CA 1
ATOM 791 C C . MET A 1 95 ? 4.763 -9.609 11.738 1.00 80.50 95 MET A C 1
ATOM 793 O O . MET A 1 95 ? 5.850 -9.127 11.392 1.00 80.50 95 MET A O 1
ATOM 797 N N . PRO A 1 96 ? 4.391 -10.824 11.274 1.00 76.50 96 PRO A N 1
ATOM 798 C CA . PRO A 1 96 ? 5.269 -11.677 10.458 1.00 76.50 96 PRO A CA 1
ATOM 799 C C . PRO A 1 96 ? 5.676 -11.057 9.107 1.00 76.50 96 PRO A C 1
ATOM 801 O O . PRO A 1 96 ? 6.619 -11.515 8.464 1.00 76.50 96 PRO A O 1
ATOM 804 N N . PHE A 1 97 ? 5.017 -9.979 8.675 1.00 78.69 97 PHE A N 1
ATOM 805 C CA . PHE A 1 97 ? 5.328 -9.248 7.444 1.00 78.69 97 PHE A CA 1
ATOM 806 C C . PHE A 1 97 ? 6.382 -8.135 7.603 1.00 78.69 97 PHE A C 1
ATOM 808 O O . PHE A 1 97 ? 6.564 -7.341 6.676 1.00 78.69 97 PHE A O 1
ATOM 815 N N . ARG A 1 98 ? 7.151 -8.112 8.704 1.00 75.31 98 ARG A N 1
ATOM 816 C CA . ARG A 1 98 ? 8.235 -7.136 8.961 1.00 75.31 98 ARG A CA 1
ATOM 817 C C . ARG A 1 98 ? 9.186 -6.904 7.779 1.00 75.31 98 ARG A C 1
ATOM 819 O O . ARG A 1 98 ? 9.621 -5.780 7.543 1.00 75.31 98 ARG A O 1
ATOM 826 N N . GLY A 1 99 ? 9.471 -7.948 6.992 1.00 80.31 99 GLY A N 1
ATOM 827 C CA . GLY A 1 99 ? 10.376 -7.877 5.838 1.00 80.31 99 GLY A CA 1
ATOM 828 C C . GLY A 1 99 ? 9.882 -6.948 4.723 1.00 80.31 99 GLY A C 1
ATOM 829 O O . GLY A 1 99 ? 10.682 -6.425 3.952 1.00 80.31 99 GLY A O 1
ATOM 830 N N . LEU A 1 100 ? 8.573 -6.684 4.658 1.00 81.75 100 LEU A N 1
ATOM 831 C CA . LEU A 1 100 ? 8.007 -5.724 3.715 1.00 81.75 100 LEU A CA 1
ATOM 832 C C . LEU A 1 100 ? 8.213 -4.276 4.169 1.00 81.75 100 LEU A C 1
ATOM 834 O O . LEU A 1 100 ? 8.153 -3.395 3.319 1.00 81.75 100 LEU A O 1
ATOM 838 N N . PHE A 1 101 ? 8.490 -4.006 5.445 1.00 86.00 101 PHE A N 1
ATOM 839 C CA . PHE A 1 101 ? 8.532 -2.656 6.021 1.00 86.00 101 PHE A CA 1
ATOM 840 C C . PHE A 1 101 ? 9.949 -2.194 6.402 1.00 86.00 101 PHE A C 1
ATOM 842 O O . PHE A 1 101 ? 10.111 -1.273 7.180 1.00 86.00 101 PHE A O 1
ATOM 849 N N . THR A 1 102 ? 11.002 -2.764 5.817 1.00 83.88 102 THR A N 1
ATOM 850 C CA . THR A 1 102 ? 12.409 -2.435 6.147 1.00 83.88 102 THR A CA 1
ATOM 851 C C . THR A 1 102 ? 12.888 -1.046 5.702 1.00 83.88 102 THR A C 1
ATOM 853 O O . THR A 1 102 ? 13.995 -0.638 6.039 1.00 83.88 102 THR A O 1
ATOM 856 N N . SER A 1 103 ? 12.096 -0.323 4.909 1.00 84.19 103 SER A N 1
ATOM 857 C CA . SER A 1 103 ? 12.469 0.990 4.368 1.00 84.19 103 SER A CA 1
ATOM 858 C C . SER A 1 103 ? 12.264 2.117 5.389 1.00 84.19 103 SER A C 1
ATOM 860 O O . SER A 1 103 ? 11.560 1.949 6.379 1.00 84.19 103 SER A O 1
ATOM 862 N N . SER A 1 104 ? 12.832 3.300 5.129 1.00 85.25 104 SER A N 1
ATOM 863 C CA . SER A 1 104 ? 12.629 4.462 6.004 1.00 85.25 104 SER A CA 1
ATOM 864 C C . SER A 1 104 ? 11.153 4.868 6.080 1.00 85.25 104 SER A C 1
ATOM 866 O O . SER A 1 104 ? 10.412 4.775 5.097 1.00 85.25 104 SER A O 1
ATOM 868 N N . GLN A 1 105 ? 10.724 5.385 7.229 1.00 84.69 105 GLN A N 1
ATOM 869 C CA . GLN A 1 105 ? 9.324 5.725 7.494 1.00 84.69 105 GLN A CA 1
ATOM 870 C C . GLN A 1 105 ? 8.709 6.664 6.442 1.00 84.69 105 GLN A C 1
ATOM 872 O O . GLN A 1 105 ? 7.613 6.407 5.944 1.00 84.69 105 GLN A O 1
ATOM 877 N N . GLN A 1 106 ? 9.451 7.687 6.010 1.00 86.50 106 GLN A N 1
ATOM 878 C CA . GLN A 1 106 ? 9.005 8.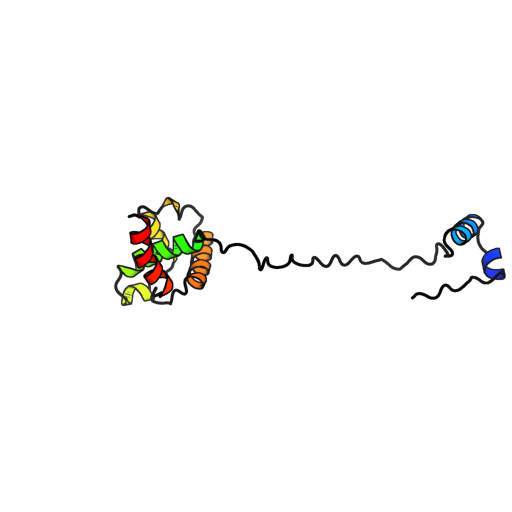632 4.980 1.00 86.50 106 GLN A CA 1
ATOM 879 C C . GLN A 1 106 ? 8.740 7.949 3.625 1.00 86.50 106 GLN A C 1
ATOM 881 O O . GLN A 1 106 ? 7.768 8.259 2.925 1.00 86.50 106 GLN A O 1
ATOM 886 N N . THR A 1 107 ? 9.577 6.974 3.254 1.00 88.25 107 THR A N 1
ATOM 887 C CA . THR A 1 107 ? 9.371 6.200 2.021 1.00 88.25 107 THR A CA 1
ATOM 888 C C . THR A 1 107 ? 8.177 5.262 2.147 1.00 88.25 107 THR A C 1
ATOM 890 O O . THR A 1 107 ? 7.388 5.162 1.208 1.00 88.25 107 THR A O 1
ATOM 893 N N . LEU A 1 108 ? 7.980 4.641 3.315 1.00 89.94 108 LEU A N 1
ATOM 894 C CA . LEU A 1 108 ? 6.834 3.772 3.582 1.00 89.94 108 LEU A CA 1
ATOM 895 C C . LEU A 1 108 ? 5.513 4.536 3.501 1.00 89.94 108 LEU A C 1
ATOM 897 O O . LEU A 1 108 ? 4.600 4.083 2.816 1.00 89.94 108 LEU A O 1
ATOM 901 N N . GLU A 1 109 ? 5.415 5.717 4.109 1.00 89.56 109 GLU A N 1
ATOM 902 C CA . GLU A 1 109 ? 4.206 6.547 4.043 1.00 89.56 109 GLU A CA 1
ATOM 903 C C . GLU A 1 109 ? 3.867 6.969 2.608 1.00 89.56 109 GLU A C 1
ATOM 905 O O . GLU A 1 109 ? 2.703 6.918 2.186 1.00 89.56 109 GLU A O 1
ATOM 910 N N . THR A 1 110 ? 4.889 7.308 1.819 1.00 90.69 110 THR A N 1
ATOM 911 C CA . THR A 1 110 ? 4.732 7.621 0.393 1.00 90.69 110 THR A CA 1
ATOM 912 C C . THR A 1 110 ? 4.265 6.392 -0.393 1.00 90.69 110 THR A C 1
ATOM 914 O O . THR A 1 110 ? 3.326 6.477 -1.190 1.00 90.69 110 THR A O 1
ATOM 917 N N . CYS A 1 111 ? 4.878 5.229 -0.151 1.00 90.19 111 CYS A N 1
ATOM 918 C CA . CYS A 1 111 ? 4.485 3.949 -0.741 1.00 90.19 111 CYS A CA 1
ATOM 919 C C . CYS A 1 111 ? 3.032 3.594 -0.412 1.00 90.19 111 CYS A C 1
ATOM 921 O O . CYS A 1 111 ? 2.284 3.209 -1.310 1.00 90.19 111 CYS A O 1
ATOM 923 N N . ILE A 1 112 ? 2.619 3.762 0.845 1.00 90.69 112 ILE A N 1
ATOM 924 C CA . ILE A 1 112 ? 1.264 3.465 1.317 1.00 90.69 112 ILE A CA 1
ATOM 925 C C . ILE A 1 112 ? 0.258 4.397 0.663 1.00 90.69 112 ILE A C 1
ATOM 927 O O . ILE A 1 112 ? -0.760 3.942 0.154 1.00 90.69 112 ILE A O 1
ATOM 931 N N . SER A 1 113 ? 0.562 5.691 0.595 1.00 89.81 113 SER A N 1
ATOM 932 C CA . SER A 1 113 ? -0.311 6.670 -0.054 1.00 89.81 113 SER A CA 1
ATOM 933 C C . SER A 1 113 ? -0.528 6.344 -1.538 1.00 89.81 113 SER A C 1
ATOM 935 O O . SER A 1 113 ? -1.649 6.431 -2.038 1.00 89.81 113 SER A O 1
ATOM 937 N N . ARG A 1 114 ? 0.520 5.893 -2.244 1.00 89.38 114 ARG A N 1
ATOM 938 C CA . ARG A 1 114 ? 0.425 5.423 -3.639 1.00 89.38 114 ARG A CA 1
ATOM 939 C C . ARG A 1 114 ? -0.350 4.104 -3.755 1.00 89.38 114 ARG A C 1
ATOM 941 O O . ARG A 1 114 ? -1.197 3.964 -4.637 1.00 89.38 114 ARG A O 1
ATOM 948 N N . GLY A 1 115 ? -0.095 3.151 -2.860 1.00 89.06 115 GLY A N 1
ATOM 949 C CA . GLY A 1 115 ? -0.785 1.860 -2.839 1.00 89.06 115 GLY A CA 1
ATOM 950 C C . GLY A 1 115 ? -2.279 1.995 -2.524 1.00 89.06 115 GLY A C 1
ATOM 951 O O . GLY A 1 115 ? -3.087 1.362 -3.195 1.00 89.06 115 GLY A O 1
ATOM 952 N N . LYS A 1 116 ? -2.668 2.899 -1.611 1.00 90.12 116 LYS A N 1
ATOM 953 C CA . LYS A 1 116 ? -4.074 3.218 -1.300 1.00 90.12 116 LYS A CA 1
ATOM 954 C C . LYS A 1 116 ? -4.846 3.688 -2.529 1.00 90.12 116 LYS A C 1
ATOM 956 O O . LYS A 1 116 ? -5.965 3.237 -2.745 1.00 90.12 116 LYS A O 1
ATOM 961 N N . ARG A 1 117 ? -4.240 4.546 -3.360 1.00 89.88 117 ARG A N 1
ATOM 962 C CA . ARG A 1 117 ? -4.851 4.992 -4.627 1.00 89.88 117 ARG A CA 1
ATOM 963 C C . ARG A 1 117 ? -5.046 3.834 -5.600 1.00 89.88 117 ARG A C 1
ATOM 965 O O . ARG A 1 117 ? -6.074 3.760 -6.261 1.00 89.88 117 ARG A O 1
ATOM 972 N N . THR A 1 118 ? -4.073 2.930 -5.663 1.00 88.06 118 THR A N 1
ATOM 973 C CA . THR A 1 118 ? -4.089 1.801 -6.603 1.00 88.06 118 THR A CA 1
ATOM 974 C C . THR A 1 118 ? -5.138 0.759 -6.209 1.00 88.06 118 THR A C 1
ATOM 976 O O . THR A 1 118 ? -5.927 0.328 -7.042 1.00 88.06 118 THR A O 1
ATOM 979 N N . LEU A 1 119 ? -5.217 0.433 -4.916 1.00 87.25 119 LEU A N 1
ATOM 980 C CA . LEU A 1 119 ? -6.197 -0.501 -4.353 1.00 87.25 119 LEU A CA 1
ATOM 981 C C . LEU A 1 119 ? -7.550 0.148 -4.027 1.00 87.25 119 LEU A C 1
ATOM 983 O O . LEU A 1 119 ? -8.424 -0.530 -3.496 1.00 87.25 119 LEU A O 1
ATOM 987 N N . LYS A 1 120 ? -7.739 1.439 -4.334 1.00 90.44 120 LYS A N 1
ATOM 988 C CA . LYS A 1 120 ? -8.969 2.205 -4.062 1.00 90.44 120 LYS A CA 1
ATOM 989 C C . LYS A 1 120 ? -9.461 2.025 -2.619 1.00 90.44 120 LYS A C 1
ATOM 991 O O . LYS A 1 120 ? -10.587 1.598 -2.390 1.00 90.44 120 LYS A O 1
ATOM 996 N N . ILE A 1 121 ? -8.570 2.279 -1.660 1.00 90.25 121 ILE A N 1
ATOM 997 C CA . ILE A 1 121 ? -8.887 2.207 -0.230 1.00 90.25 121 ILE A CA 1
ATOM 998 C C . ILE A 1 121 ? -9.439 3.546 0.248 1.00 90.25 121 ILE A C 1
ATOM 1000 O O . ILE A 1 121 ? -8.783 4.581 0.097 1.00 90.25 121 ILE A O 1
ATOM 1004 N N . ASP A 1 122 ? -10.607 3.494 0.877 1.00 89.62 122 ASP A N 1
ATOM 1005 C CA . ASP A 1 122 ? -11.289 4.656 1.435 1.00 89.62 122 ASP A CA 1
ATOM 1006 C C . ASP A 1 122 ? -10.714 5.091 2.792 1.00 89.62 122 ASP A C 1
ATOM 1008 O O . ASP A 1 122 ? -9.871 4.427 3.401 1.00 89.62 122 ASP A O 1
ATOM 1012 N N . LYS A 1 123 ? -11.206 6.225 3.306 1.00 85.88 123 LYS A N 1
ATOM 1013 C CA . LYS A 1 123 ? -10.816 6.774 4.620 1.00 85.88 123 LYS A CA 1
ATOM 1014 C C . LYS A 1 123 ? -11.049 5.788 5.773 1.00 85.88 123 LYS A C 1
ATOM 1016 O O . LYS A 1 123 ? -10.279 5.780 6.725 1.00 85.88 123 LYS A O 1
ATOM 1021 N N . PHE A 1 124 ? -12.059 4.929 5.648 1.00 86.56 124 PHE A N 1
ATOM 1022 C CA . PHE A 1 124 ? -12.406 3.883 6.617 1.00 86.56 124 PHE A CA 1
ATOM 1023 C C . PHE A 1 124 ? -11.653 2.565 6.395 1.00 86.56 124 PHE A C 1
ATOM 1025 O O . PHE A 1 124 ? -12.030 1.537 6.949 1.00 86.56 124 PHE A O 1
ATOM 1032 N N . TRP A 1 125 ? -10.606 2.571 5.563 1.00 87.06 125 TRP A N 1
ATOM 1033 C CA . TRP A 1 125 ? -9.858 1.371 5.189 1.00 87.06 125 TRP A CA 1
ATOM 1034 C C . TRP A 1 125 ? -10.707 0.290 4.495 1.00 87.06 125 TRP A C 1
ATOM 1036 O O . TRP A 1 125 ? 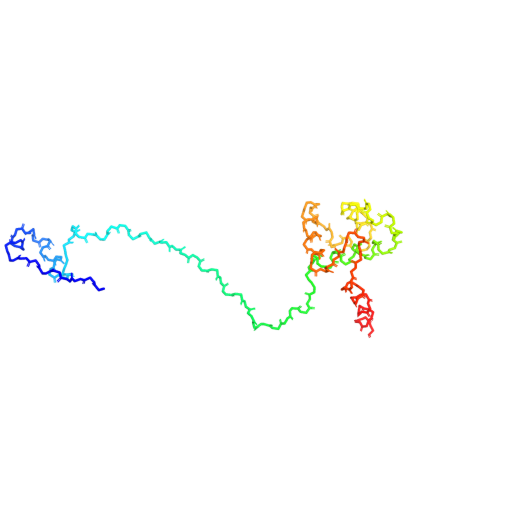-10.354 -0.884 4.492 1.00 87.06 125 TRP A O 1
ATOM 1046 N N . ASN A 1 126 ? -11.795 0.684 3.831 1.00 87.38 126 ASN A N 1
ATOM 1047 C CA . ASN A 1 126 ? -12.616 -0.214 3.021 1.00 87.38 126 ASN A CA 1
ATOM 1048 C C . ASN A 1 126 ? -12.112 -0.230 1.569 1.00 87.38 126 ASN A C 1
ATOM 1050 O O . ASN A 1 126 ? -11.758 0.813 1.023 1.00 87.38 126 ASN A O 1
ATOM 1054 N N . SER A 1 127 ? -12.057 -1.408 0.942 1.00 88.56 127 SER A N 1
ATOM 1055 C CA . SER A 1 127 ? -11.768 -1.552 -0.492 1.00 88.56 127 SER A CA 1
ATOM 1056 C C . SER A 1 127 ? -12.379 -2.828 -1.049 1.00 88.56 127 SER A C 1
ATOM 1058 O O . SER A 1 127 ? -12.148 -3.915 -0.525 1.00 88.56 127 SER A O 1
ATOM 1060 N N . LYS A 1 128 ? -13.095 -2.694 -2.171 1.00 86.50 128 LYS A N 1
ATOM 1061 C CA . LYS A 1 128 ? -13.623 -3.832 -2.939 1.00 86.50 128 LYS A CA 1
ATOM 1062 C C . LYS A 1 128 ? -12.502 -4.696 -3.521 1.00 86.50 128 LYS A C 1
ATOM 1064 O O . LYS A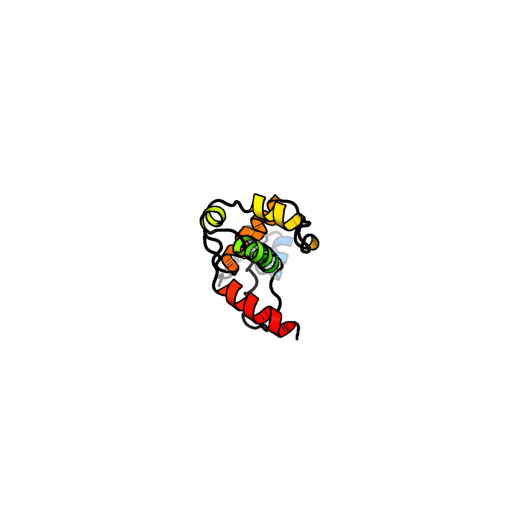 1 128 ? -12.632 -5.909 -3.574 1.00 86.50 128 LYS A O 1
ATOM 1069 N N . VAL A 1 129 ? -11.390 -4.076 -3.924 1.00 85.06 129 VAL A N 1
ATOM 1070 C CA . VAL A 1 129 ? -10.244 -4.785 -4.515 1.00 85.06 129 VAL A CA 1
ATOM 1071 C C . VAL A 1 129 ? -9.579 -5.674 -3.470 1.00 85.06 129 VAL A C 1
ATOM 1073 O O . VAL A 1 12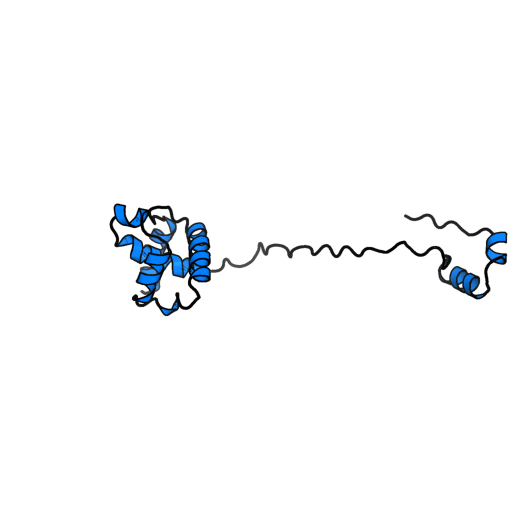9 ? -9.307 -6.834 -3.748 1.00 85.06 129 VAL A O 1
ATOM 1076 N N . CYS A 1 130 ? -9.362 -5.166 -2.254 1.00 84.88 130 CYS A N 1
ATOM 1077 C CA . CYS A 1 130 ? -8.755 -5.955 -1.182 1.00 84.88 130 CYS A CA 1
ATOM 1078 C C . CYS A 1 130 ? -9.622 -7.144 -0.744 1.00 84.88 130 CYS A C 1
ATOM 1080 O O . CYS A 1 130 ? -9.072 -8.180 -0.385 1.00 84.88 130 CYS A O 1
ATOM 1082 N N . VAL A 1 131 ? -10.953 -7.017 -0.798 1.00 86.44 131 VAL A N 1
ATOM 1083 C CA . VAL A 1 131 ? -11.873 -8.131 -0.509 1.00 86.44 131 VAL A CA 1
ATOM 1084 C C . VAL A 1 131 ? -11.707 -9.250 -1.537 1.00 86.44 131 VAL A C 1
ATOM 1086 O O . VAL A 1 131 ? -11.478 -10.387 -1.141 1.00 86.44 131 VAL A O 1
ATOM 1089 N N . LEU A 1 132 ? -11.695 -8.919 -2.833 1.00 83.81 132 LEU A N 1
ATOM 1090 C CA . LEU A 1 132 ? -11.455 -9.903 -3.899 1.00 83.81 132 LEU A CA 1
ATOM 1091 C C . LEU A 1 132 ? -10.084 -10.582 -3.748 1.00 83.81 132 LEU A C 1
ATOM 1093 O O . LEU A 1 132 ? -9.972 -11.797 -3.856 1.00 83.81 132 LEU A O 1
ATOM 1097 N N . LEU A 1 133 ? -9.041 -9.813 -3.412 1.00 81.81 133 LEU A N 1
ATOM 1098 C CA . LEU A 1 133 ? -7.709 -10.372 -3.152 1.00 81.81 133 LEU A CA 1
ATOM 1099 C C . LEU A 1 133 ? -7.710 -11.361 -1.981 1.00 81.81 133 LEU A C 1
ATOM 1101 O O . LEU A 1 133 ? -7.041 -12.388 -2.052 1.00 81.81 133 LEU A O 1
ATOM 1105 N N . ALA A 1 134 ? -8.451 -11.064 -0.914 1.00 80.31 134 ALA A N 1
ATOM 1106 C CA . ALA A 1 134 ? -8.556 -11.948 0.240 1.00 80.31 134 ALA A CA 1
ATOM 1107 C C . ALA A 1 134 ? -9.305 -13.253 -0.077 1.00 80.31 134 ALA A C 1
ATOM 1109 O O . ALA A 1 134 ? -9.005 -14.273 0.533 1.00 80.31 134 ALA A O 1
ATOM 1110 N N . GLU A 1 135 ? -10.241 -13.235 -1.028 1.00 76.50 135 GLU A N 1
ATOM 1111 C CA . GLU A 1 135 ? -10.951 -14.428 -1.511 1.00 76.50 135 GLU A CA 1
ATOM 1112 C C . GLU A 1 135 ? -10.107 -15.277 -2.475 1.00 76.50 135 GLU A C 1
ATOM 1114 O O . GLU A 1 135 ? -10.264 -16.499 -2.529 1.00 76.50 135 GLU A O 1
ATOM 1119 N N . ASP A 1 136 ? -9.199 -14.648 -3.224 1.00 69.50 136 ASP A N 1
ATOM 1120 C CA . ASP A 1 136 ? -8.363 -15.319 -4.224 1.00 69.50 136 ASP A CA 1
ATOM 1121 C C . ASP A 1 136 ? -7.055 -15.891 -3.654 1.00 69.50 136 ASP A C 1
ATOM 1123 O O . ASP A 1 136 ? -6.562 -16.906 -4.144 1.00 69.50 136 ASP A O 1
ATOM 1127 N N . ILE A 1 137 ? -6.485 -15.293 -2.603 1.00 65.56 137 ILE A N 1
ATOM 1128 C CA . ILE A 1 137 ? -5.248 -15.789 -1.968 1.00 65.56 137 ILE A CA 1
ATOM 1129 C C . ILE A 1 137 ? -5.373 -17.227 -1.417 1.00 65.56 137 ILE A C 1
ATOM 1131 O O . ILE A 1 137 ? -4.444 -18.003 -1.649 1.00 65.56 137 ILE A O 1
ATOM 1135 N N . PRO A 1 138 ? -6.477 -17.639 -0.757 1.00 56.47 138 PRO A N 1
ATOM 1136 C CA . PRO A 1 138 ? -6.666 -19.022 -0.319 1.00 56.47 138 PRO A CA 1
ATOM 1137 C C . PRO A 1 138 ? -6.655 -20.019 -1.484 1.00 56.47 138 PRO A C 1
ATOM 1139 O O . PRO A 1 138 ? -6.084 -21.096 -1.360 1.00 56.47 138 PRO A O 1
ATOM 1142 N N . LYS A 1 139 ? -7.216 -19.637 -2.640 1.00 48.41 139 LYS A N 1
ATOM 1143 C CA . LYS A 1 139 ? -7.286 -20.477 -3.851 1.00 48.41 139 LYS A CA 1
ATOM 1144 C C . LYS A 1 139 ? -5.932 -20.660 -4.548 1.00 48.41 139 LYS A C 1
ATOM 1146 O O . LYS A 1 139 ? -5.817 -21.481 -5.446 1.00 48.41 139 LYS A O 1
ATOM 1151 N N . LEU A 1 140 ? -4.928 -19.859 -4.183 1.00 44.44 140 LEU A N 1
ATOM 1152 C CA . LEU A 1 140 ? -3.559 -19.946 -4.703 1.00 44.44 140 LEU A CA 1
ATOM 1153 C C . LEU A 1 140 ? -2.622 -20.766 -3.797 1.00 44.44 140 LEU A C 1
ATOM 1155 O O . LEU A 1 140 ? -1.481 -21.008 -4.190 1.00 44.44 140 LEU A O 1
ATOM 1159 N N . GLN A 1 141 ? -3.061 -21.134 -2.586 1.00 42.56 141 GLN A N 1
ATOM 1160 C CA . GLN A 1 141 ? -2.292 -21.950 -1.633 1.00 42.56 141 GLN A CA 1
ATOM 1161 C C . GLN A 1 141 ? -2.748 -23.419 -1.570 1.00 42.56 141 GLN A C 1
ATOM 1163 O O . GLN A 1 141 ? -2.042 -24.230 -0.974 1.00 42.56 141 GLN A O 1
ATOM 1168 N N . SER A 1 142 ? -3.898 -23.737 -2.172 1.00 37.59 142 SER A N 1
ATOM 1169 C CA . SER A 1 142 ? -4.409 -25.085 -2.463 1.00 37.59 142 SER A CA 1
ATOM 1170 C C . SER A 1 142 ? -3.903 -25.588 -3.809 1.00 37.59 142 SER A C 1
ATOM 1172 O O . SER A 1 142 ? -3.444 -26.745 -3.871 1.00 37.59 142 SER A O 1
#

Secondary structure (DSSP, 8-state):
----PPPPHHHHHTS-HHHHHHHHHHSS-TT---S---------PPPP---S----SPPHHHHHHHHHHHHHHHS-HHHHHH--HHHHHHHHHHSTTGGGG-S-HHHHHHHHHHHHHHTT--TTS--HHHHHHHHHHHHTT-

Sequence (142 aa):
MVRKQRLGLMDYLLLSEEERDFYALTGRLPSERPEDVKIEVTRTKPPNKKGGRPHKKYHINERRVYCLWLIAKELPEETRAKITNRKLIEIAHTMPFRGLFTSSQQTLETCISRGKRTLKIDKFWNSKVCVLLAEDIPKLQS

pLDDT: mean 77.02, std 13.36, range [37.5, 92.31]

Foldseek 3Di:
DDDLDQDDPVVLVVDDPVQNVVCVVPVDGPVPDPDDPPPPPPPDDPPDPPDDDPDPDDDLLLVLLLLLLVVLVPDDQVVLLVDDPQVSLVVCCVDPNVVSNPDDPVVNNVSNVVNCVVQVQDSSSDGPSSVVVVVVVVVVVD